Protein AF-A0A0D6NNF5-F1 (afdb_monomer_lite)

Structure (mmCIF, N/CA/C/O backbone):
data_AF-A0A0D6NNF5-F1
#
_entry.id   AF-A0A0D6NNF5-F1
#
loop_
_atom_site.group_PDB
_atom_site.id
_atom_site.type_symbol
_atom_site.label_atom_id
_atom_site.label_alt_id
_atom_site.label_comp_id
_atom_site.label_asym_id
_atom_site.label_entity_id
_atom_site.label_seq_id
_atom_site.pdbx_PDB_ins_code
_atom_site.Cartn_x
_atom_site.Cartn_y
_atom_site.Cartn_z
_atom_site.occupancy
_atom_site.B_iso_or_equiv
_atom_site.auth_seq_id
_atom_site.auth_comp_id
_atom_site.auth_asym_id
_atom_site.auth_atom_id
_atom_site.pdbx_PDB_model_num
ATOM 1 N N . MET A 1 1 ? 24.681 -17.016 -11.270 1.00 52.22 1 MET A N 1
ATOM 2 C CA . MET A 1 1 ? 24.537 -15.717 -10.586 1.00 52.22 1 MET A CA 1
ATOM 3 C C . MET A 1 1 ? 23.084 -15.325 -10.732 1.00 52.22 1 MET A C 1
ATOM 5 O O . MET A 1 1 ? 22.621 -15.250 -11.862 1.00 52.22 1 MET A O 1
ATOM 9 N N . ILE A 1 2 ? 22.342 -15.228 -9.630 1.00 56.22 2 ILE A N 1
ATOM 10 C CA . ILE A 1 2 ? 20.996 -14.654 -9.685 1.00 56.22 2 ILE A CA 1
ATOM 11 C C . ILE A 1 2 ? 21.222 -13.169 -9.920 1.00 56.22 2 ILE A C 1
ATOM 13 O O . ILE A 1 2 ? 21.921 -12.523 -9.144 1.00 56.22 2 ILE A O 1
ATOM 17 N N . ASP A 1 3 ? 20.723 -12.665 -11.038 1.00 67.31 3 ASP A N 1
ATOM 18 C CA . ASP A 1 3 ? 20.706 -11.236 -11.293 1.00 67.31 3 ASP A CA 1
ATOM 19 C C . ASP A 1 3 ? 19.705 -10.637 -10.294 1.00 67.31 3 ASP A C 1
ATOM 21 O O . ASP A 1 3 ? 18.491 -10.744 -10.469 1.00 67.31 3 ASP A O 1
ATOM 25 N N . GLU A 1 4 ? 20.210 -10.142 -9.161 1.00 63.22 4 GLU A N 1
ATOM 26 C CA . GLU A 1 4 ? 19.392 -9.684 -8.026 1.00 63.22 4 GLU A CA 1
ATOM 27 C C . GLU A 1 4 ? 18.402 -8.592 -8.446 1.00 63.22 4 GLU A C 1
ATOM 29 O O . GLU A 1 4 ? 17.285 -8.529 -7.931 1.00 63.22 4 GLU A O 1
ATOM 34 N N . LYS A 1 5 ? 18.784 -7.775 -9.438 1.00 62.28 5 LYS A N 1
ATOM 35 C CA . LYS A 1 5 ? 17.912 -6.774 -10.056 1.00 62.28 5 LYS A CA 1
ATOM 36 C C . LYS A 1 5 ? 16.723 -7.443 -10.743 1.00 62.28 5 LYS A C 1
ATOM 38 O O . LYS A 1 5 ? 15.594 -7.023 -10.508 1.00 62.28 5 LYS A O 1
ATOM 43 N N . LYS A 1 6 ? 16.966 -8.494 -11.535 1.00 65.75 6 LYS A N 1
ATOM 44 C CA . LYS A 1 6 ? 15.921 -9.234 -12.253 1.00 65.75 6 LYS A CA 1
ATOM 45 C C . LYS A 1 6 ? 14.928 -9.909 -11.304 1.00 65.75 6 LYS A C 1
ATOM 47 O O . LYS A 1 6 ? 13.729 -9.738 -11.482 1.00 65.75 6 LYS A O 1
ATOM 52 N N . TRP A 1 7 ? 15.410 -10.595 -10.264 1.00 71.69 7 TRP A N 1
ATOM 53 C CA . TRP A 1 7 ? 14.545 -11.272 -9.281 1.00 71.69 7 TRP A CA 1
ATOM 54 C C . TRP A 1 7 ? 13.627 -10.301 -8.522 1.00 71.69 7 TRP A C 1
ATOM 56 O O . TRP A 1 7 ? 12.440 -10.574 -8.325 1.00 71.69 7 TRP A O 1
ATOM 66 N N . TRP A 1 8 ? 14.171 -9.148 -8.133 1.00 71.44 8 TRP A N 1
ATOM 67 C CA . TRP A 1 8 ? 13.411 -8.081 -7.496 1.00 71.44 8 TRP A CA 1
ATOM 68 C C . TRP A 1 8 ? 12.320 -7.537 -8.426 1.00 71.44 8 TRP A C 1
ATOM 70 O O . TRP A 1 8 ? 11.158 -7.517 -8.043 1.00 71.44 8 TRP A O 1
ATOM 80 N N . THR A 1 9 ? 12.650 -7.168 -9.665 1.00 68.62 9 THR A N 1
ATOM 81 C CA . THR A 1 9 ? 11.645 -6.659 -10.613 1.00 68.62 9 THR A CA 1
ATOM 82 C C . THR A 1 9 ? 10.604 -7.707 -11.019 1.00 68.62 9 THR A C 1
ATOM 84 O O . THR A 1 9 ? 9.448 -7.353 -11.212 1.00 68.62 9 THR A O 1
ATOM 87 N N . ASP A 1 10 ? 10.964 -8.994 -11.097 1.00 72.81 10 ASP A N 1
ATOM 88 C CA . ASP A 1 10 ? 10.010 -10.088 -11.360 1.00 72.81 10 ASP A CA 1
ATOM 89 C C . ASP A 1 10 ? 9.004 -10.276 -10.206 1.00 72.81 10 ASP A C 1
ATOM 91 O O . ASP A 1 10 ? 7.853 -10.647 -10.430 1.00 72.81 10 ASP A O 1
ATOM 95 N N . SER A 1 11 ? 9.411 -9.990 -8.964 1.00 73.44 11 SER A N 1
ATOM 96 C CA . SER A 1 11 ? 8.536 -10.099 -7.785 1.00 73.44 11 SER A CA 1
ATOM 97 C C . SER A 1 11 ? 7.527 -8.947 -7.679 1.00 73.44 11 SER A C 1
ATOM 99 O O . SER A 1 11 ? 6.522 -9.062 -6.976 1.00 73.44 11 SER A O 1
ATOM 101 N N . PHE A 1 12 ? 7.781 -7.839 -8.382 1.00 73.88 12 PHE A N 1
ATOM 102 C CA . PHE A 1 12 ? 6.981 -6.620 -8.338 1.00 73.88 12 PHE A CA 1
ATOM 103 C C . PHE A 1 12 ? 6.620 -6.176 -9.768 1.00 73.88 12 PHE A C 1
ATOM 105 O O . PHE A 1 12 ? 7.299 -5.325 -10.338 1.00 73.88 12 PHE A O 1
ATOM 112 N N . PRO A 1 13 ? 5.540 -6.726 -10.361 1.00 73.38 13 PRO A N 1
ATOM 113 C CA . PRO A 1 13 ? 5.183 -6.472 -11.761 1.00 73.38 13 PRO A CA 1
ATOM 114 C C . PRO A 1 13 ? 4.661 -5.052 -12.042 1.00 73.38 13 PRO A C 1
ATOM 116 O O . PRO A 1 13 ? 4.468 -4.691 -13.202 1.00 73.38 13 PRO A O 1
ATOM 119 N N . SER A 1 14 ? 4.400 -4.251 -11.006 1.00 82.31 14 SER A N 1
ATOM 120 C CA . SER A 1 14 ? 3.914 -2.875 -11.133 1.00 82.31 14 SER A CA 1
ATOM 121 C C . SER A 1 14 ? 5.027 -1.861 -10.872 1.00 82.31 14 SER A C 1
ATOM 123 O O . SER A 1 14 ? 6.050 -2.164 -10.276 1.00 82.31 14 SER A O 1
ATOM 125 N N . GLN A 1 15 ? 4.827 -0.616 -11.302 1.00 83.88 15 GLN A N 1
ATOM 126 C CA . GLN A 1 15 ? 5.766 0.476 -11.021 1.00 83.88 15 GLN A CA 1
ATOM 127 C C . GLN A 1 15 ? 5.469 1.153 -9.673 1.00 83.88 15 GLN A C 1
ATOM 129 O O . GLN A 1 15 ? 6.369 1.558 -8.940 1.00 83.88 15 GLN A O 1
ATOM 134 N N . TYR A 1 16 ? 4.183 1.276 -9.342 1.00 87.88 16 TYR A N 1
ATOM 135 C CA . TYR A 1 16 ? 3.686 2.028 -8.197 1.00 87.88 16 TYR A CA 1
ATOM 136 C C . TYR A 1 16 ? 3.136 1.083 -7.138 1.00 87.88 16 TYR A C 1
ATOM 138 O O . TYR A 1 16 ? 2.392 0.152 -7.457 1.00 87.88 16 TYR A O 1
ATOM 146 N N . TYR A 1 17 ? 3.467 1.350 -5.879 1.00 87.06 17 TYR A N 1
ATOM 147 C CA . TYR A 1 17 ? 3.006 0.554 -4.749 1.00 87.06 17 TYR A CA 1
ATOM 148 C C . TYR A 1 17 ? 2.610 1.430 -3.569 1.00 87.06 17 TYR A C 1
ATOM 150 O O . TYR A 1 17 ? 3.166 2.510 -3.356 1.00 87.06 17 TYR A O 1
ATOM 158 N N . ALA A 1 18 ? 1.681 0.918 -2.769 1.00 88.75 18 ALA A N 1
ATOM 159 C CA . ALA A 1 18 ? 1.522 1.338 -1.390 1.00 88.75 18 ALA A CA 1
ATOM 160 C C . ALA A 1 18 ? 2.096 0.299 -0.435 1.00 88.75 18 ALA A C 1
ATOM 162 O O . ALA A 1 18 ? 1.986 -0.898 -0.687 1.00 88.75 18 ALA A O 1
ATOM 163 N N . PHE A 1 19 ? 2.681 0.756 0.665 1.00 87.31 19 PHE A N 1
ATOM 164 C CA . PHE A 1 19 ? 3.262 -0.090 1.701 1.00 87.31 19 PHE A CA 1
ATOM 165 C C . PHE A 1 19 ? 2.729 0.303 3.079 1.00 87.31 19 PHE A C 1
ATOM 167 O O . PHE A 1 19 ? 2.397 1.465 3.322 1.00 87.31 19 PHE A O 1
ATOM 174 N N . ALA A 1 20 ? 2.634 -0.669 3.983 1.00 88.31 20 ALA A N 1
ATOM 175 C CA . ALA A 1 20 ? 2.259 -0.413 5.368 1.00 88.31 20 ALA A CA 1
ATOM 176 C C . ALA A 1 20 ? 3.403 0.306 6.095 1.00 88.31 20 ALA A C 1
ATOM 178 O O . ALA A 1 20 ? 4.538 -0.170 6.098 1.00 88.31 20 ALA A O 1
ATOM 179 N N . THR A 1 21 ? 3.106 1.445 6.714 1.00 84.06 21 THR A N 1
ATOM 180 C CA . THR A 1 21 ? 4.047 2.137 7.605 1.00 84.06 21 THR A CA 1
ATOM 181 C C . THR A 1 21 ? 3.926 1.621 9.041 1.00 84.06 21 THR A C 1
ATOM 183 O O . THR A 1 21 ? 2.989 0.902 9.389 1.00 84.06 21 THR A O 1
ATOM 186 N N . ASP A 1 22 ? 4.867 2.021 9.892 1.00 84.12 22 ASP A N 1
ATOM 187 C CA . ASP A 1 22 ? 4.863 1.790 11.342 1.00 84.12 22 ASP A CA 1
ATOM 188 C C . ASP A 1 22 ? 3.747 2.553 12.079 1.00 84.12 22 ASP A C 1
ATOM 190 O O . ASP A 1 22 ? 3.414 2.236 13.223 1.00 84.12 22 ASP A O 1
ATOM 194 N N . LYS A 1 23 ? 3.138 3.549 11.427 1.00 84.69 23 LYS A N 1
ATOM 195 C CA . LYS A 1 23 ? 2.045 4.338 11.997 1.00 84.69 23 LYS A CA 1
ATOM 196 C C . LYS A 1 23 ? 0.706 3.667 11.747 1.00 84.69 23 LYS A C 1
ATOM 198 O O . LYS A 1 23 ? 0.471 3.093 10.690 1.00 84.69 23 LYS A O 1
ATO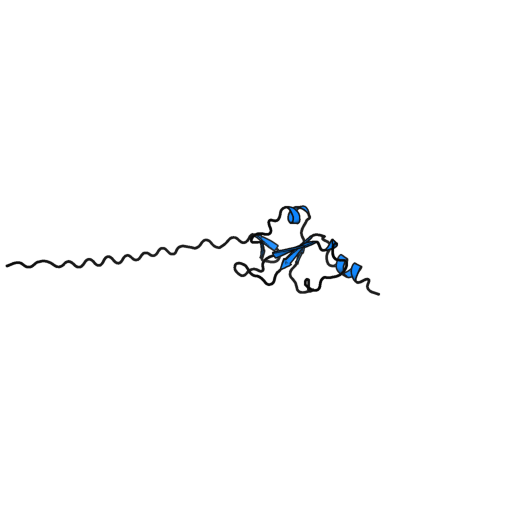M 203 N N . THR A 1 24 ? -0.210 3.814 12.699 1.00 88.06 24 THR A N 1
ATOM 204 C CA . THR A 1 24 ? -1.584 3.320 12.575 1.00 88.06 24 THR A CA 1
ATOM 205 C C . THR A 1 24 ? -2.598 4.446 12.735 1.00 88.06 24 THR A C 1
ATOM 207 O O . THR A 1 24 ? -2.366 5.422 13.448 1.00 88.06 24 THR A O 1
ATOM 210 N N . LEU A 1 25 ? -3.732 4.308 12.053 1.00 86.06 25 LEU A N 1
ATOM 211 C CA . LEU A 1 25 ? -4.865 5.219 12.105 1.00 86.06 25 LEU A CA 1
ATOM 212 C C . LEU A 1 25 ? -6.142 4.384 12.255 1.00 86.06 25 LEU A C 1
ATOM 214 O O . LEU A 1 25 ? -6.451 3.539 11.417 1.00 86.06 25 LEU A O 1
ATOM 218 N N . GLY A 1 26 ? -6.837 4.549 13.385 1.00 84.25 26 GLY A N 1
ATOM 219 C CA . GLY A 1 26 ? -8.012 3.735 13.727 1.00 84.25 26 GLY A CA 1
ATOM 220 C C . GLY A 1 26 ? -7.745 2.226 13.793 1.00 84.25 26 GLY A C 1
ATOM 221 O O . GLY A 1 26 ? -8.632 1.439 13.479 1.00 84.25 26 GLY A O 1
ATOM 222 N N . GLY A 1 27 ? -6.520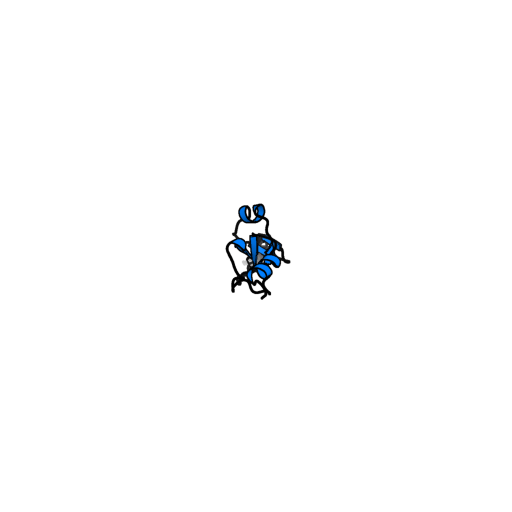 1.825 14.153 1.00 85.88 27 GLY A N 1
ATOM 223 C CA . GLY A 1 27 ? -6.102 0.420 14.238 1.00 85.88 27 GLY A CA 1
ATOM 224 C C . GLY A 1 27 ? -5.600 -0.192 12.926 1.00 85.88 27 GLY A C 1
ATOM 225 O O . GLY A 1 27 ? -5.134 -1.327 12.944 1.00 85.88 27 GLY A O 1
ATOM 226 N N . TYR A 1 28 ? -5.633 0.547 11.813 1.00 88.88 28 TYR A N 1
ATOM 227 C CA . TYR A 1 28 ? -5.099 0.101 10.523 1.00 88.88 28 TYR A CA 1
ATOM 228 C C . TYR A 1 28 ? -3.763 0.786 10.216 1.00 88.88 28 TYR A C 1
ATOM 230 O O . TYR A 1 28 ? -3.611 1.966 10.535 1.00 88.88 28 TYR A O 1
ATOM 238 N N . PRO A 1 29 ? -2.790 0.097 9.598 1.00 88.19 29 PRO A N 1
ATOM 239 C CA . PRO A 1 29 ? -1.524 0.710 9.211 1.00 88.19 29 PRO A CA 1
ATOM 240 C C . PRO A 1 29 ? -1.746 1.808 8.170 1.00 88.19 29 PRO A C 1
ATOM 242 O O . PRO A 1 29 ? -2.477 1.622 7.195 1.00 88.19 29 PRO A O 1
ATOM 245 N N . VAL A 1 30 ? -1.097 2.952 8.371 1.00 88.50 30 VAL A N 1
ATOM 246 C CA . VAL A 1 30 ? -1.103 4.071 7.426 1.00 88.50 30 VAL A CA 1
ATOM 247 C C . VAL A 1 30 ? -0.338 3.655 6.176 1.00 88.50 30 VAL A C 1
ATOM 249 O O . VAL A 1 30 ? 0.738 3.056 6.272 1.00 88.50 30 VAL A O 1
ATOM 252 N N . ALA A 1 31 ? -0.890 3.969 5.008 1.00 88.19 31 ALA A N 1
ATOM 253 C CA . ALA A 1 31 ? -0.290 3.615 3.732 1.00 88.19 31 ALA A CA 1
ATOM 254 C C . ALA A 1 31 ? 0.727 4.676 3.287 1.00 88.19 31 ALA A C 1
ATOM 256 O O . ALA A 1 31 ? 0.386 5.846 3.114 1.00 88.19 31 ALA A O 1
ATOM 257 N N . GLY A 1 32 ? 1.971 4.259 3.065 1.00 86.94 32 GLY A N 1
ATOM 258 C CA . GLY A 1 32 ? 2.970 5.041 2.344 1.00 86.94 32 GLY A CA 1
ATOM 259 C C . GLY A 1 32 ? 2.900 4.740 0.850 1.00 86.94 32 GLY A C 1
ATOM 260 O O . GLY A 1 32 ? 2.602 3.614 0.467 1.00 86.94 32 GLY A O 1
ATOM 261 N N . LEU A 1 33 ? 3.178 5.728 0.001 1.00 87.50 33 LEU A N 1
ATOM 262 C CA . LEU A 1 33 ? 3.227 5.570 -1.455 1.00 87.50 33 LEU A CA 1
ATOM 263 C C . LEU A 1 33 ? 4.677 5.578 -1.928 1.00 87.50 33 LEU A C 1
ATOM 265 O O . LEU A 1 33 ? 5.489 6.365 -1.442 1.00 87.50 33 LEU A O 1
ATOM 269 N N . THR A 1 34 ? 5.003 4.711 -2.880 1.00 86.31 34 THR A N 1
ATOM 270 C CA . THR A 1 34 ? 6.355 4.609 -3.429 1.00 86.31 34 THR A CA 1
ATOM 271 C C . THR A 1 34 ? 6.336 4.204 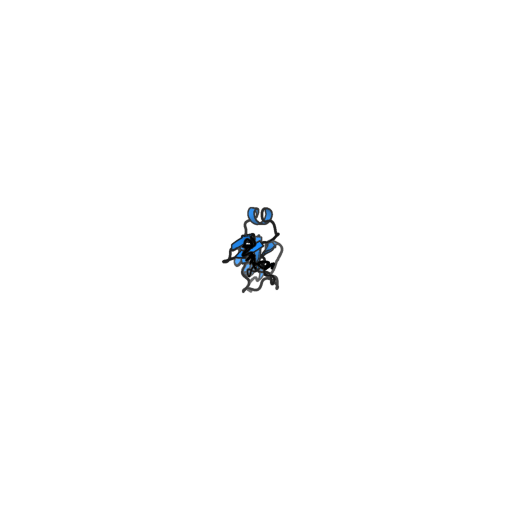-4.899 1.00 86.31 34 THR A C 1
ATOM 273 O O . THR A 1 34 ? 5.436 3.499 -5.363 1.00 86.31 34 THR A O 1
ATOM 276 N N . ASN A 1 35 ? 7.345 4.659 -5.635 1.00 87.81 35 ASN A N 1
ATOM 277 C CA . ASN A 1 35 ? 7.624 4.220 -6.994 1.00 87.81 35 ASN A CA 1
ATOM 278 C C . ASN A 1 35 ? 8.808 3.250 -6.928 1.00 87.81 35 ASN A C 1
ATOM 280 O O . ASN A 1 35 ? 9.896 3.663 -6.538 1.00 87.81 35 ASN A O 1
ATOM 284 N N . LEU A 1 36 ? 8.609 1.977 -7.275 1.00 79.50 36 LEU A N 1
ATOM 285 C CA . LEU A 1 36 ? 9.669 0.969 -7.205 1.00 79.50 36 LEU A CA 1
ATOM 286 C C . LEU A 1 36 ? 10.675 1.050 -8.361 1.00 79.50 36 LEU A C 1
ATOM 288 O O . LEU A 1 36 ? 11.808 0.608 -8.199 1.00 79.50 36 LEU A O 1
ATOM 292 N N . ASP A 1 37 ? 10.314 1.671 -9.482 1.00 77.75 37 ASP A N 1
ATOM 293 C CA . ASP A 1 37 ? 11.163 1.779 -10.681 1.00 77.75 37 ASP A CA 1
ATOM 294 C C . ASP A 1 37 ? 12.385 2.679 -10.484 1.00 77.75 37 ASP A C 1
ATOM 296 O O . ASP A 1 37 ? 13.417 2.503 -11.129 1.00 77.75 37 ASP A O 1
ATOM 300 N N . ILE A 1 38 ? 12.328 3.588 -9.508 1.00 79.06 38 ILE A N 1
ATOM 301 C CA . ILE A 1 38 ? 13.497 4.387 -9.117 1.00 79.06 38 ILE A CA 1
ATOM 302 C C . ILE A 1 38 ? 14.548 3.544 -8.374 1.00 79.06 38 ILE A C 1
ATOM 304 O O . ILE A 1 38 ? 15.699 3.965 -8.238 1.00 79.06 38 ILE A O 1
ATOM 308 N N . TYR A 1 39 ? 14.177 2.358 -7.878 1.00 77.69 39 TYR A N 1
ATOM 309 C CA . TYR A 1 39 ? 15.056 1.495 -7.102 1.00 77.69 39 TYR A CA 1
ATOM 310 C C . TYR A 1 39 ? 15.628 0.376 -7.972 1.00 77.69 39 TYR A C 1
ATOM 312 O O . TYR A 1 39 ? 14.935 -0.520 -8.441 1.00 77.69 39 TYR A O 1
ATOM 320 N N . SER A 1 40 ? 16.953 0.373 -8.125 1.00 76.56 40 SER A N 1
ATOM 321 C CA . SER A 1 40 ? 17.660 -0.707 -8.830 1.00 76.56 40 SER A CA 1
ATOM 322 C C . SER A 1 40 ? 17.824 -1.993 -8.011 1.00 76.56 40 SER A C 1
ATOM 324 O O . SER A 1 40 ? 18.278 -2.992 -8.561 1.00 76.56 40 SER A O 1
ATOM 326 N N . LYS A 1 41 ? 17.491 -1.962 -6.716 1.00 77.19 41 LYS A N 1
ATOM 327 C CA . LYS A 1 41 ? 17.545 -3.088 -5.776 1.00 77.19 41 LYS A CA 1
ATOM 328 C C . LYS A 1 41 ? 16.463 -2.927 -4.711 1.00 77.19 41 LYS A C 1
ATOM 330 O O . LYS A 1 41 ? 16.058 -1.796 -4.442 1.00 77.19 41 LYS A O 1
ATOM 335 N N . GLN A 1 42 ? 16.075 -4.026 -4.067 1.00 79.75 42 GLN A N 1
ATOM 336 C CA . GLN A 1 42 ? 15.138 -4.008 -2.946 1.00 79.75 42 GLN A CA 1
ATOM 337 C C . GLN A 1 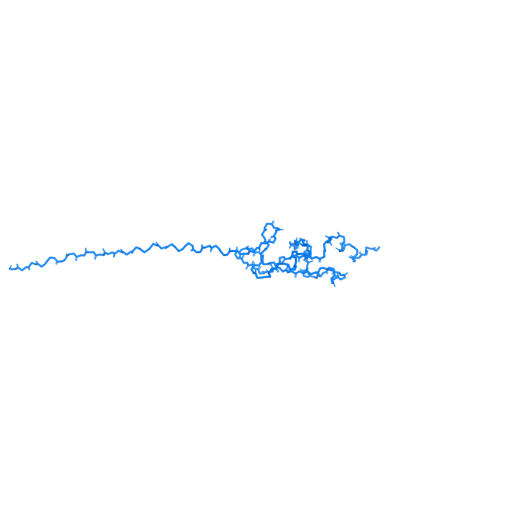42 ? 15.606 -3.027 -1.856 1.00 79.75 42 GLN A C 1
ATOM 339 O O . GLN A 1 42 ? 16.708 -3.183 -1.317 1.00 79.75 42 GLN A O 1
ATOM 344 N N . PRO A 1 43 ? 14.809 -2.002 -1.522 1.00 77.50 43 PRO A N 1
ATOM 345 C CA . PRO A 1 43 ? 15.135 -1.124 -0.418 1.00 77.50 43 PRO A CA 1
ATOM 346 C C . PRO A 1 43 ? 14.972 -1.849 0.923 1.00 77.50 43 PRO A C 1
ATOM 348 O O . PRO A 1 43 ? 14.035 -2.616 1.112 1.00 77.50 43 PRO A O 1
ATOM 351 N N . ALA A 1 44 ? 15.845 -1.550 1.889 1.00 79.81 44 ALA A N 1
ATOM 352 C CA . ALA A 1 44 ? 15.839 -2.203 3.204 1.00 79.81 44 ALA A CA 1
ATOM 353 C C . ALA A 1 44 ? 14.548 -1.970 4.013 1.00 79.81 44 ALA A C 1
ATOM 355 O O . ALA A 1 44 ? 14.208 -2.778 4.870 1.00 79.81 44 ALA A O 1
ATOM 356 N N . TRP A 1 45 ? 13.829 -0.876 3.737 1.00 76.25 45 TRP A N 1
ATOM 357 C CA . TRP A 1 45 ? 12.531 -0.590 4.352 1.00 76.25 45 TRP A CA 1
ATOM 358 C C . TRP A 1 45 ? 11.402 -1.456 3.781 1.00 76.25 45 TRP A C 1
ATOM 360 O O . TRP A 1 45 ? 10.397 -1.649 4.458 1.00 76.25 45 TRP A O 1
ATOM 370 N N . LEU A 1 46 ? 11.559 -2.001 2.568 1.00 74.88 46 LEU A N 1
ATOM 371 C CA . LEU A 1 46 ? 10.600 -2.925 1.976 1.00 74.88 46 LEU A CA 1
ATOM 372 C C . LEU A 1 46 ? 11.040 -4.360 2.260 1.00 74.88 46 LEU A C 1
ATOM 374 O O . LEU A 1 46 ? 11.582 -5.041 1.391 1.00 74.88 46 LEU A O 1
ATOM 378 N N . THR A 1 47 ? 10.852 -4.824 3.492 1.00 65.00 47 THR A N 1
ATOM 379 C CA . THR A 1 47 ? 11.128 -6.225 3.837 1.00 65.00 47 THR A CA 1
ATOM 380 C C . THR A 1 47 ? 10.126 -7.151 3.145 1.00 65.00 47 THR A C 1
ATOM 382 O O . THR A 1 47 ? 8.983 -6.770 2.891 1.00 65.00 47 THR A O 1
ATOM 385 N N . SER A 1 48 ? 10.527 -8.392 2.860 1.00 60.03 48 SER A N 1
ATOM 386 C CA . SER A 1 48 ? 9.679 -9.399 2.198 1.00 60.03 48 SER A CA 1
ATOM 387 C C . SER A 1 48 ? 8.388 -9.736 2.957 1.00 60.03 48 SER A C 1
ATOM 389 O O . SER A 1 48 ? 7.469 -10.293 2.367 1.00 60.03 48 SER A O 1
ATOM 391 N N . SER A 1 49 ? 8.295 -9.388 4.245 1.00 56.81 49 SER A N 1
ATOM 392 C CA . SER A 1 49 ? 7.098 -9.567 5.071 1.00 56.81 49 SER A CA 1
ATOM 393 C C . SER A 1 49 ? 6.168 -8.346 5.102 1.00 56.81 49 SER A C 1
ATOM 395 O O . SER A 1 49 ? 5.197 -8.355 5.856 1.00 56.81 49 SER A O 1
ATOM 397 N N . THR A 1 50 ? 6.468 -7.274 4.360 1.00 68.00 50 THR A N 1
ATOM 398 C CA . THR A 1 50 ? 5.655 -6.047 4.366 1.00 68.00 50 THR A CA 1
ATOM 399 C C . THR A 1 50 ? 4.477 -6.169 3.404 1.00 68.00 50 THR A C 1
ATOM 401 O O . THR A 1 50 ? 4.653 -6.482 2.228 1.00 68.00 50 THR A O 1
ATOM 404 N N . THR A 1 51 ? 3.268 -5.867 3.884 1.00 77.31 51 THR A N 1
ATOM 405 C CA . THR A 1 51 ? 2.066 -5.781 3.046 1.00 77.31 51 THR A CA 1
ATOM 406 C C . THR A 1 51 ? 2.222 -4.651 2.033 1.00 77.31 51 THR A C 1
ATOM 408 O O . THR A 1 51 ? 2.200 -3.471 2.397 1.00 77.31 51 THR A O 1
ATOM 411 N N . VAL A 1 52 ? 2.369 -5.024 0.762 1.00 83.44 52 VAL A N 1
ATOM 412 C CA . VAL A 1 52 ? 2.377 -4.108 -0.379 1.00 83.44 52 VAL A CA 1
ATOM 413 C C . VAL A 1 52 ? 1.118 -4.255 -1.216 1.00 83.44 52 VAL A C 1
ATOM 415 O O . VAL A 1 52 ? 0.624 -5.358 -1.436 1.00 83.44 52 VAL A O 1
ATOM 418 N N . VAL A 1 53 ? 0.623 -3.134 -1.727 1.00 86.62 53 VAL A N 1
ATOM 419 C CA . VAL A 1 53 ? -0.528 -3.079 -2.627 1.00 86.62 53 VAL A CA 1
ATOM 420 C C . VAL A 1 53 ? -0.069 -2.478 -3.943 1.00 86.62 53 VAL A C 1
ATOM 422 O O . VAL A 1 53 ? 0.408 -1.344 -3.977 1.00 86.62 53 VAL A O 1
ATOM 425 N N . ALA A 1 54 ? -0.187 -3.248 -5.022 1.00 87.69 54 ALA A N 1
ATOM 426 C CA . ALA A 1 54 ? 0.140 -2.785 -6.363 1.00 87.69 54 ALA A CA 1
ATOM 427 C C . ALA A 1 54 ? -0.862 -1.720 -6.826 1.00 87.69 54 ALA A C 1
ATOM 429 O O . ALA A 1 54 ? -2.072 -1.874 -6.655 1.00 87.69 54 ALA A O 1
ATOM 430 N N . LEU A 1 55 ? -0.349 -0.655 -7.437 1.00 84.69 55 LEU A N 1
ATOM 431 C CA . LEU A 1 55 ? -1.126 0.481 -7.914 1.00 84.69 55 LEU A CA 1
ATOM 432 C C . LEU A 1 55 ? -0.927 0.702 -9.409 1.00 84.69 55 LEU A C 1
ATOM 434 O O . LEU A 1 55 ? 0.154 0.490 -9.962 1.00 84.69 55 LEU A O 1
ATOM 438 N N . THR A 1 56 ? -1.972 1.208 -10.057 1.00 88.25 56 THR A N 1
ATOM 439 C CA . THR A 1 56 ? -1.848 1.789 -11.400 1.00 88.25 56 THR A CA 1
ATOM 440 C C . THR A 1 56 ? -1.330 3.226 -11.319 1.00 88.25 56 THR A C 1
ATOM 442 O O . THR A 1 56 ? -1.506 3.902 -10.305 1.00 88.25 56 THR A O 1
ATOM 445 N N . GLN A 1 57 ? -0.740 3.732 -12.407 1.00 84.56 57 GLN A N 1
ATOM 446 C CA . GLN A 1 57 ? -0.294 5.130 -12.488 1.00 84.56 57 GLN A CA 1
ATOM 447 C C . GLN A 1 57 ? -1.434 6.118 -12.202 1.00 84.56 57 GLN A C 1
ATOM 449 O O . GLN A 1 57 ? -1.260 7.068 -11.444 1.00 84.56 57 GLN A O 1
ATOM 454 N N . ALA A 1 58 ? -2.619 5.867 -12.769 1.00 85.38 58 ALA A N 1
ATOM 455 C CA . ALA A 1 58 ? -3.796 6.702 -12.555 1.00 85.38 58 ALA A CA 1
ATOM 456 C C . ALA A 1 58 ? -4.220 6.724 -11.079 1.00 85.38 58 ALA A C 1
ATOM 458 O O . ALA A 1 58 ? -4.519 7.790 -10.548 1.00 85.38 58 ALA A O 1
ATOM 459 N N . GLN A 1 59 ? -4.188 5.574 -10.396 1.00 84.62 59 GLN A N 1
ATOM 460 C CA . GLN A 1 59 ? -4.440 5.519 -8.957 1.00 84.62 59 GLN A CA 1
ATOM 461 C C . GLN A 1 59 ? -3.366 6.281 -8.186 1.00 84.62 59 GLN A C 1
ATOM 463 O O . GLN A 1 59 ? -3.713 7.152 -7.406 1.00 84.62 59 GLN A O 1
ATOM 468 N N . TYR A 1 60 ? -2.081 6.025 -8.434 1.00 84.81 60 TYR A N 1
ATOM 469 C CA . TYR A 1 60 ? -0.985 6.697 -7.730 1.00 84.81 60 TYR A CA 1
ATOM 470 C C . TYR A 1 60 ? -1.069 8.230 -7.821 1.00 84.81 60 TYR A C 1
ATOM 472 O O . TYR A 1 60 ? -0.857 8.917 -6.827 1.00 84.81 60 TYR A O 1
ATOM 480 N N . LEU A 1 61 ? -1.424 8.761 -8.995 1.00 85.25 61 LEU A N 1
ATOM 481 C CA . LEU A 1 61 ? -1.578 10.202 -9.220 1.00 85.25 61 LEU A CA 1
ATOM 482 C C . LEU A 1 61 ? -2.894 10.772 -8.673 1.00 85.25 61 LEU A C 1
ATOM 484 O O . LEU A 1 61 ? -2.946 11.945 -8.313 1.00 85.25 61 LEU A O 1
ATOM 488 N N . SER A 1 62 ? -3.959 9.969 -8.629 1.00 83.56 62 SER A N 1
ATOM 489 C CA . SER A 1 62 ? -5.273 10.389 -8.126 1.00 83.56 62 SER A CA 1
ATOM 490 C C . SER A 1 62 ? -5.437 10.183 -6.617 1.00 83.56 62 SER A C 1
ATOM 492 O O . SER A 1 62 ? -6.405 10.677 -6.034 1.00 83.56 62 SER A O 1
ATOM 494 N N . ILE A 1 63 ? -4.543 9.423 -5.986 1.00 82.38 63 ILE A N 1
ATOM 495 C CA . ILE A 1 63 ? -4.569 9.141 -4.557 1.00 82.38 63 ILE A CA 1
ATOM 496 C C . ILE A 1 63 ? -4.128 10.392 -3.790 1.00 82.38 63 ILE A C 1
ATOM 498 O O . ILE A 1 63 ? -3.045 10.935 -3.995 1.00 82.38 63 ILE A O 1
ATOM 502 N N . ASN A 1 64 ? -4.964 10.820 -2.846 1.00 77.44 64 ASN A N 1
ATOM 503 C CA . ASN A 1 64 ? -4.606 11.847 -1.878 1.00 77.44 64 ASN A CA 1
ATOM 504 C C . ASN A 1 64 ? -3.921 11.173 -0.674 1.00 77.44 64 ASN A C 1
ATOM 506 O O . ASN A 1 64 ? -4.566 10.341 -0.040 1.00 77.44 64 ASN A O 1
ATOM 510 N N . PRO A 1 65 ? -2.659 11.503 -0.330 1.00 71.12 65 PRO A N 1
ATOM 511 C CA . PRO A 1 65 ? -1.914 10.847 0.753 1.00 71.12 65 PRO A CA 1
ATOM 512 C C . PRO A 1 65 ? -2.500 11.069 2.156 1.00 71.12 65 PRO A C 1
ATOM 514 O O . PRO A 1 65 ? -2.048 10.459 3.124 1.00 71.12 65 PRO A O 1
ATOM 517 N N . VAL A 1 66 ? -3.486 11.951 2.298 1.00 79.00 66 VAL A N 1
ATOM 518 C CA . VAL A 1 66 ? -4.109 12.245 3.588 1.00 79.00 66 VAL A CA 1
ATOM 519 C C . VAL A 1 66 ? -5.016 11.089 4.015 1.00 79.00 66 VAL A C 1
ATOM 521 O O . VAL A 1 66 ? -5.905 10.690 3.271 1.00 79.00 66 VAL A O 1
ATOM 524 N N . ASN A 1 67 ? -4.821 10.602 5.246 1.00 82.94 67 ASN A N 1
ATOM 525 C CA . ASN A 1 67 ? -5.648 9.580 5.900 1.00 82.94 67 ASN A CA 1
ATOM 526 C C . ASN A 1 67 ? -5.707 8.215 5.189 1.00 82.94 67 ASN A C 1
ATOM 528 O O . ASN A 1 67 ? -6.610 7.430 5.453 1.00 82.94 67 ASN A O 1
ATOM 532 N N . LEU A 1 68 ? -4.745 7.873 4.332 1.00 88.25 68 LEU A N 1
ATOM 533 C CA . LEU A 1 68 ? -4.725 6.549 3.708 1.00 88.25 68 LEU A CA 1
ATOM 534 C C . LEU A 1 68 ? -4.313 5.458 4.690 1.00 88.25 68 LEU A C 1
ATOM 536 O O . LEU A 1 68 ? -3.306 5.571 5.389 1.00 88.25 68 LEU A O 1
ATOM 540 N N . ILE A 1 69 ? -5.049 4.357 4.661 1.00 89.31 69 ILE A N 1
ATOM 541 C CA . ILE A 1 69 ? -4.774 3.147 5.425 1.00 89.31 69 ILE A CA 1
ATOM 542 C C . ILE A 1 69 ? -4.771 1.928 4.507 1.00 89.31 69 ILE A C 1
ATOM 544 O O . ILE A 1 69 ? -5.444 1.906 3.474 1.00 89.31 69 ILE A O 1
ATOM 548 N N . ILE A 1 70 ? -4.026 0.895 4.895 1.00 88.00 70 ILE A N 1
ATOM 549 C CA . ILE A 1 70 ? -4.137 -0.430 4.286 1.00 88.00 70 ILE A CA 1
ATOM 550 C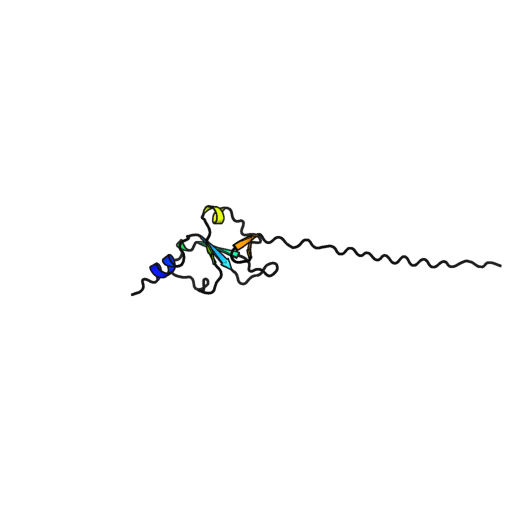 C . ILE A 1 70 ? -5.085 -1.253 5.148 1.00 88.00 70 ILE A C 1
ATOM 552 O O . ILE A 1 70 ? -4.763 -1.623 6.279 1.00 88.00 70 ILE A O 1
ATOM 556 N N . LYS A 1 71 ? -6.262 -1.539 4.599 1.00 84.25 71 LYS A N 1
ATOM 557 C CA . LYS A 1 71 ? -7.292 -2.361 5.226 1.00 84.25 71 LYS A CA 1
ATOM 558 C C . LYS A 1 71 ? -7.533 -3.593 4.363 1.00 84.25 71 LYS A C 1
ATOM 560 O O . LYS A 1 71 ? -7.755 -3.472 3.161 1.00 84.25 71 LYS A O 1
ATOM 565 N N . ASP A 1 72 ? -7.439 -4.774 4.969 1.00 83.56 72 ASP A N 1
ATOM 566 C CA . ASP A 1 72 ? -7.679 -6.060 4.297 1.00 83.56 72 ASP A CA 1
ATOM 567 C C . ASP A 1 72 ? -6.843 -6.252 3.009 1.00 83.56 72 ASP A C 1
ATOM 569 O O . ASP A 1 72 ? -7.298 -6.827 2.026 1.00 83.56 72 ASP A O 1
ATOM 573 N N . GLY A 1 73 ? -5.612 -5.722 2.985 1.00 79.19 73 GLY A N 1
ATOM 574 C CA . GLY A 1 73 ? -4.729 -5.786 1.811 1.00 79.19 73 GLY A CA 1
ATOM 575 C C . GLY A 1 73 ? -5.092 -4.815 0.679 1.00 79.19 73 GLY A C 1
ATOM 576 O O . GLY A 1 73 ? -4.548 -4.923 -0.416 1.00 79.19 73 GLY A O 1
ATOM 577 N N . THR A 1 74 ? -5.978 -3.851 0.932 1.00 82.75 74 THR A N 1
ATOM 578 C CA . THR A 1 74 ? -6.374 -2.814 -0.029 1.00 82.75 74 THR A CA 1
ATOM 579 C C . THR A 1 74 ? -6.176 -1.416 0.543 1.00 82.75 74 THR A C 1
ATOM 581 O O . THR A 1 74 ? -6.247 -1.196 1.751 1.00 82.75 74 THR A O 1
ATOM 584 N N . LEU A 1 75 ? -5.902 -0.454 -0.336 1.00 86.56 75 LEU A N 1
ATOM 585 C CA . LEU A 1 75 ? -5.861 0.958 0.027 1.00 86.56 75 LEU A CA 1
ATOM 586 C C . LEU A 1 75 ? -7.273 1.482 0.260 1.00 86.56 75 LEU A C 1
ATOM 588 O O . LEU A 1 75 ? -8.128 1.392 -0.621 1.00 86.56 75 LEU A O 1
ATOM 592 N N . ALA A 1 76 ? -7.482 2.095 1.416 1.00 85.81 76 ALA A N 1
ATOM 593 C CA . ALA A 1 76 ? -8.715 2.778 1.755 1.00 85.81 76 ALA A CA 1
ATOM 594 C C . ALA A 1 76 ? -8.405 4.141 2.372 1.00 85.81 76 ALA A C 1
ATOM 596 O O . ALA A 1 76 ? -7.375 4.334 3.017 1.00 85.81 76 ALA A O 1
ATOM 597 N N . ASN A 1 77 ? -9.318 5.092 2.195 1.00 87.19 77 ASN A N 1
ATOM 598 C CA . ASN A 1 77 ? -9.270 6.328 2.959 1.00 87.19 77 ASN A CA 1
ATOM 599 C C . ASN A 1 77 ? -9.886 6.076 4.338 1.00 87.19 77 ASN A C 1
ATOM 601 O O . ASN A 1 77 ? -10.984 5.521 4.441 1.00 87.19 77 ASN A O 1
ATOM 605 N N . TYR A 1 78 ? -9.186 6.467 5.393 1.00 82.88 78 TYR A N 1
ATOM 606 C CA . TYR A 1 78 ? -9.697 6.366 6.745 1.00 82.88 78 TYR A CA 1
ATOM 607 C C . TYR A 1 78 ? -10.816 7.382 6.948 1.00 82.88 78 TYR A C 1
ATOM 609 O O . TYR A 1 78 ? -10.629 8.594 6.828 1.00 82.88 78 TYR A O 1
ATOM 617 N N . VAL A 1 79 ? -11.982 6.862 7.308 1.00 81.19 79 VAL A N 1
ATOM 618 C CA . VAL A 1 79 ? -13.118 7.648 7.773 1.00 81.19 79 VAL A CA 1
ATOM 619 C C . VAL A 1 79 ? -13.211 7.412 9.271 1.00 81.19 79 VAL A C 1
ATOM 621 O O . VAL A 1 79 ? -13.420 6.277 9.704 1.00 81.19 79 VAL A O 1
ATOM 624 N N . ALA A 1 80 ? -13.014 8.470 10.061 1.00 76.12 80 ALA A N 1
ATOM 625 C CA . ALA A 1 80 ? -13.172 8.375 11.504 1.00 76.12 80 ALA A CA 1
ATOM 626 C C . ALA A 1 80 ? -14.591 7.871 11.819 1.00 76.12 80 ALA A C 1
ATOM 628 O O . ALA A 1 80 ? -15.548 8.367 11.213 1.00 76.12 80 ALA A O 1
ATOM 629 N N . PRO A 1 81 ? -14.750 6.894 12.731 1.00 71.94 81 PRO A N 1
ATOM 630 C CA . PRO A 1 81 ? -16.077 6.497 13.169 1.00 71.94 81 PRO A CA 1
ATOM 631 C C . PRO A 1 81 ? -16.784 7.740 13.705 1.00 71.94 81 PRO A C 1
ATOM 633 O O . PRO A 1 81 ? -16.190 8.513 14.461 1.00 71.94 81 PRO A O 1
ATOM 636 N N . ALA A 1 82 ? -18.033 7.952 13.282 1.00 72.31 82 ALA A N 1
ATOM 637 C CA . ALA A 1 82 ? -18.844 9.022 13.837 1.00 72.31 82 ALA A CA 1
ATOM 638 C C . ALA A 1 82 ? -18.846 8.848 15.358 1.00 72.31 82 ALA A C 1
ATOM 640 O O . ALA A 1 82 ? -19.175 7.770 15.856 1.00 72.31 82 ALA A O 1
ATOM 641 N N . THR A 1 83 ? -18.431 9.878 16.092 1.00 63.66 83 THR A N 1
ATOM 642 C CA . THR A 1 83 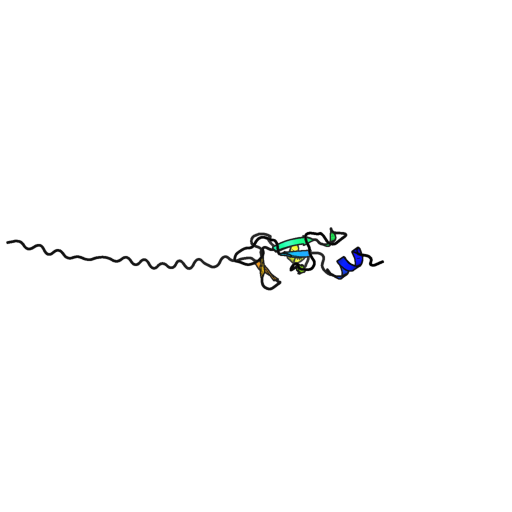? -18.615 9.910 17.538 1.00 63.66 83 THR A CA 1
ATOM 643 C C . THR A 1 83 ? -20.115 9.844 17.770 1.00 63.66 83 THR A C 1
ATOM 645 O O . THR A 1 83 ? -20.815 10.837 17.580 1.00 63.66 83 THR A O 1
ATOM 648 N N . THR A 1 84 ? -20.636 8.668 18.114 1.00 49.88 84 THR A N 1
ATOM 649 C CA . THR A 1 84 ? -21.952 8.562 18.736 1.00 49.88 84 THR A CA 1
ATOM 650 C C . THR A 1 84 ? -21.847 9.304 20.053 1.00 49.88 84 THR A C 1
ATOM 652 O O . THR A 1 84 ? -21.395 8.758 21.059 1.00 49.88 84 THR A O 1
ATOM 655 N N . ASP A 1 85 ? -22.200 10.583 19.999 1.00 48.59 85 ASP A N 1
ATOM 656 C CA . ASP A 1 85 ? -22.493 11.406 21.152 1.00 48.59 85 ASP A CA 1
ATOM 657 C C . ASP A 1 85 ? -23.591 10.661 21.915 1.00 48.59 85 ASP A C 1
ATOM 659 O O . ASP A 1 85 ? -24.759 10.641 21.520 1.00 48.59 85 ASP A O 1
ATOM 663 N N . THR A 1 86 ? -23.199 9.911 22.946 1.00 53.28 86 THR A N 1
ATOM 664 C CA . THR A 1 86 ? -24.156 9.294 23.862 1.00 53.28 86 THR A CA 1
ATOM 665 C C . THR A 1 86 ? -24.624 10.415 24.771 1.00 53.28 86 THR A C 1
ATOM 667 O O . THR A 1 86 ? -24.213 10.534 25.924 1.00 53.28 86 THR A O 1
ATOM 670 N N . GLY A 1 87 ? -25.458 11.282 24.201 1.00 56.19 87 GLY A N 1
ATOM 671 C CA . GLY A 1 87 ? -26.258 12.245 24.924 1.00 56.19 87 GLY A CA 1
ATOM 672 C C . GLY A 1 87 ? -27.269 11.494 25.777 1.00 56.19 87 GLY A C 1
ATOM 673 O O . GLY A 1 87 ? -28.427 11.355 25.402 1.00 56.19 87 GLY A O 1
ATOM 674 N N . THR A 1 88 ? -26.836 11.030 26.945 1.00 51.53 88 THR A N 1
ATOM 675 C CA . THR A 1 88 ? -27.736 10.775 28.067 1.00 51.53 88 THR A CA 1
ATOM 676 C C . THR A 1 88 ? -27.526 11.906 29.064 1.00 51.53 88 THR A C 1
ATOM 678 O O . THR A 1 88 ? -26.859 11.757 30.086 1.00 51.53 88 THR A O 1
ATOM 681 N N . SER A 1 89 ? -28.084 13.078 28.752 1.00 52.19 89 SER A N 1
ATOM 682 C CA . SER A 1 89 ? -28.353 14.094 29.768 1.00 52.19 89 SER A CA 1
ATOM 683 C C . SER A 1 89 ? -29.463 13.574 30.678 1.00 52.19 89 SER A C 1
ATOM 685 O O . SER A 1 89 ? -30.642 13.831 30.456 1.00 52.19 89 SER A O 1
ATOM 687 N N . SER A 1 90 ? -29.093 12.839 31.722 1.00 49.66 90 SER A N 1
ATOM 688 C CA . SER A 1 90 ? -29.980 12.621 32.862 1.00 49.66 90 SER A CA 1
ATOM 689 C C . SER A 1 90 ? -29.992 13.893 33.709 1.00 49.66 90 SER A C 1
ATOM 691 O O . SER A 1 90 ? -29.277 13.998 34.705 1.00 49.66 90 SER A O 1
ATOM 693 N N . THR A 1 91 ? -30.787 14.888 33.313 1.00 48.34 91 THR A N 1
ATOM 694 C CA . THR A 1 91 ? -31.157 15.983 34.215 1.00 48.34 91 THR A CA 1
ATOM 695 C C . THR A 1 91 ? -32.143 15.420 35.234 1.00 48.34 91 THR A C 1
ATOM 697 O O . THR A 1 91 ? -33.348 15.369 35.002 1.00 48.34 91 THR A O 1
ATOM 700 N N . ALA A 1 92 ? -31.630 14.951 36.369 1.00 60.50 92 ALA A N 1
ATOM 701 C CA . ALA A 1 92 ? -32.457 14.677 37.532 1.00 60.50 92 ALA A CA 1
ATOM 702 C C . ALA A 1 92 ? -32.949 16.019 38.105 1.00 60.50 92 ALA A C 1
ATOM 704 O O . ALA A 1 92 ? -32.265 16.655 38.906 1.00 60.50 92 ALA A O 1
ATOM 705 N N . SER A 1 93 ? -34.129 16.475 37.678 1.00 55.19 93 SER A N 1
ATOM 706 C CA . SER A 1 93 ? -34.868 17.520 38.389 1.00 55.19 93 SER A CA 1
ATOM 707 C C . SER A 1 93 ? -35.389 16.941 39.701 1.00 55.19 93 SER A C 1
ATOM 709 O O . SER A 1 93 ? -36.417 16.267 39.737 1.00 55.19 93 SER A O 1
ATOM 711 N N . ALA A 1 94 ? -34.673 17.207 40.791 1.00 53.62 94 ALA A N 1
ATOM 712 C CA . ALA A 1 94 ? -35.198 17.027 42.134 1.00 53.62 94 ALA A CA 1
ATOM 713 C C . ALA A 1 94 ? -36.251 18.115 42.403 1.00 53.62 94 ALA A C 1
ATOM 715 O O . ALA A 1 94 ? -35.920 19.273 42.649 1.00 53.62 94 ALA A O 1
ATOM 716 N N . ALA A 1 95 ? -37.530 17.746 42.330 1.00 56.97 95 ALA A N 1
ATOM 717 C CA . ALA A 1 95 ? -38.617 18.531 42.892 1.00 56.97 95 ALA A CA 1
ATOM 718 C C . ALA A 1 95 ? -38.793 18.127 44.362 1.00 56.97 95 ALA A C 1
ATOM 720 O O . ALA A 1 95 ? -39.355 17.075 44.655 1.00 56.97 95 ALA A O 1
ATOM 721 N N . THR A 1 96 ? -38.323 18.956 45.292 1.00 53.53 96 THR A N 1
ATOM 722 C CA . THR A 1 96 ? -38.762 18.893 46.692 1.00 53.53 96 THR A CA 1
ATOM 723 C C . THR A 1 96 ? -39.668 20.073 46.982 1.00 53.53 96 THR A C 1
ATOM 725 O O . THR A 1 96 ? -39.228 21.215 47.109 1.00 53.53 96 THR A O 1
ATOM 728 N N . SER A 1 97 ? -40.959 19.760 47.064 1.00 55.91 97 SER A N 1
ATOM 729 C CA . SER A 1 97 ? -41.992 20.581 47.673 1.00 55.91 97 SER A CA 1
ATOM 730 C C . SER A 1 97 ? -41.699 20.745 49.164 1.00 55.91 97 SER A C 1
ATOM 732 O O . SER A 1 97 ? -41.730 19.769 49.906 1.00 55.91 97 SER A O 1
ATOM 734 N N . SER A 1 98 ? -41.473 21.978 49.609 1.00 54.34 98 SER A N 1
ATOM 735 C CA . SER A 1 98 ? -41.581 22.336 51.024 1.00 54.34 98 SER A CA 1
ATOM 736 C C . SER A 1 98 ? -42.833 23.183 51.189 1.00 54.34 98 SER A C 1
ATOM 738 O O . SER A 1 98 ? -42.859 24.366 50.853 1.00 54.34 98 SER A O 1
ATOM 740 N N . SER A 1 99 ? -43.900 22.536 51.652 1.00 60.06 99 SER A N 1
ATOM 741 C CA . SER A 1 99 ? -45.146 23.171 52.064 1.00 60.06 99 SER A CA 1
ATOM 742 C C . SER A 1 99 ? -44.900 24.039 53.296 1.00 60.06 99 SER A C 1
ATOM 744 O O . SER A 1 99 ? -44.523 23.536 54.356 1.00 60.06 99 SER A O 1
ATOM 746 N N . ALA A 1 100 ? -45.145 25.338 53.156 1.00 53.66 100 ALA A N 1
ATOM 747 C CA . ALA A 1 100 ? -45.285 26.251 54.275 1.00 53.66 100 ALA A CA 1
ATOM 748 C C . ALA A 1 100 ? -46.487 25.824 55.131 1.00 53.66 100 ALA A C 1
ATOM 750 O O . ALA A 1 100 ? -47.602 25.724 54.623 1.00 53.66 100 ALA A O 1
ATOM 751 N N . THR A 1 101 ? -46.263 25.589 56.424 1.00 51.88 101 THR A N 1
ATOM 752 C CA . THR A 1 101 ? -47.340 25.595 57.418 1.00 51.88 101 THR A CA 1
ATOM 753 C C . THR A 1 101 ? -47.218 26.892 58.197 1.00 51.88 101 THR A C 1
ATOM 755 O O . THR A 1 101 ? -46.252 27.098 58.927 1.00 51.88 101 THR A O 1
ATOM 758 N N . ALA A 1 102 ? -48.183 27.777 57.974 1.00 43.62 102 ALA A N 1
ATOM 759 C CA . ALA A 1 102 ? -48.464 28.921 58.819 1.00 43.62 102 ALA A CA 1
ATOM 760 C C . ALA A 1 102 ? -49.697 28.575 59.659 1.00 43.62 102 ALA A C 1
ATOM 762 O O . ALA A 1 102 ? -50.704 28.157 59.082 1.00 43.62 102 ALA A O 1
ATOM 763 N N . THR A 1 103 ? -49.582 28.744 60.978 1.00 53.31 103 THR A N 1
ATOM 764 C CA . THR A 1 103 ? -50.542 29.282 61.974 1.00 53.31 103 THR A CA 1
ATOM 765 C C . THR A 1 103 ? -50.299 28.607 63.318 1.00 53.31 103 THR A C 1
ATOM 767 O O . THR A 1 103 ? -50.341 27.359 63.366 1.00 53.31 103 THR A O 1
#

Foldseek 3Di:
DPPQLVVVCVVAVAQKKWWFDPDDDPNFGQTDIDGCVVPSHDDPVPDPPILMAGDDPVCSVPDDSPQWGQDPSDIDRDDPPPPPPPPPPPPPPDDDDDDDDDD

Organism: NCBI:txid146474

Secondary structure (DSSP, 8-state):
---HHHHHHHH--SSEEEEEEEEEETTEEEEEEEESTT-SS--TTS-TTS-EEEE-HHHHHH---TTEEEETTEEEE--PPP---------------------

pLDDT: mean 74.34, std 13.17, range [43.62, 89.31]

Sequence (103 aa):
MIDEKKWWTDSFPSQYYAFATDKTLGGYPVAGLTNLDIYSKQPAWLTSSTTVVALTQAQYLSINPVNLIIKDGTLANYVAPATTDTGTSSTASAATSSSATAT

Radius of gyration: 27.48 Å; chains: 1; bounding box: 75×45×74 Å